Protein AF-A0A2D9KVU3-F1 (afdb_monomer_lite)

Foldseek 3Di:
DDDPPPCPDPPPDDDDDDDPVRLLVCLLVVVDDLVNCPPPDPVVNVSSVVSNVVSVVVVVD

Secondary structure (DSSP, 8-state):
-------------------HHHHHHHHHTTSS-GGGGTTS-HHHHHHHHHHHHHHHHHHH-

pLDDT: mean 83.31, std 15.84, range [39.81, 95.94]

Structure (mmCIF, N/CA/C/O backbone):
data_AF-A0A2D9KVU3-F1
#
_entry.id   AF-A0A2D9KVU3-F1
#
loop_
_atom_site.group_PDB
_atom_site.id
_atom_site.type_symbol
_atom_site.label_atom_id
_atom_site.label_alt_id
_atom_site.label_comp_id
_atom_site.label_asym_id
_atom_site.label_entity_id
_atom_site.label_seq_id
_atom_site.pdbx_PDB_ins_code
_atom_site.Cartn_x
_atom_site.Cartn_y
_atom_site.Cartn_z
_atom_site.occupancy
_atom_site.B_iso_or_equiv
_atom_site.auth_seq_id
_atom_site.auth_comp_id
_atom_site.auth_asym_id
_atom_site.auth_atom_id
_atom_site.pdbx_PDB_model_num
ATOM 1 N N . MET A 1 1 ? 39.885 -18.574 -2.297 1.00 39.81 1 MET A N 1
ATOM 2 C CA . MET A 1 1 ? 38.644 -17.970 -1.759 1.00 39.81 1 MET A CA 1
ATOM 3 C C . MET A 1 1 ? 37.600 -17.961 -2.869 1.00 39.81 1 MET A C 1
ATOM 5 O O . MET A 1 1 ? 37.653 -17.106 -3.743 1.00 39.81 1 MET A O 1
ATOM 9 N N . GLN A 1 2 ? 36.724 -18.965 -2.914 1.00 43.25 2 GLN A N 1
ATOM 10 C CA . GLN A 1 2 ? 35.649 -19.047 -3.907 1.00 43.25 2 GLN A CA 1
ATOM 11 C C . GLN A 1 2 ? 34.461 -18.228 -3.391 1.00 43.25 2 GLN A C 1
ATOM 13 O O . GLN A 1 2 ? 33.809 -18.597 -2.421 1.00 43.25 2 GLN A O 1
ATOM 18 N N . SER A 1 3 ? 34.238 -17.063 -3.998 1.00 47.16 3 SER A N 1
ATOM 19 C CA . SER A 1 3 ? 33.058 -16.236 -3.751 1.00 47.16 3 SER A CA 1
ATOM 20 C C . SER A 1 3 ? 31.872 -16.880 -4.470 1.00 47.16 3 SER A C 1
ATOM 22 O O . SER A 1 3 ? 31.780 -16.809 -5.698 1.00 47.16 3 SER A O 1
ATOM 24 N N . SER A 1 4 ? 30.995 -17.552 -3.718 1.00 52.31 4 SER A N 1
ATOM 25 C CA . SER A 1 4 ? 29.719 -18.075 -4.215 1.00 52.31 4 SER A CA 1
ATOM 26 C C . SER A 1 4 ? 28.836 -16.915 -4.664 1.00 52.31 4 SER A C 1
ATOM 28 O O . SER A 1 4 ? 28.072 -16.342 -3.888 1.00 52.31 4 SER A O 1
ATOM 30 N N . LYS A 1 5 ? 28.951 -16.540 -5.939 1.00 52.84 5 LYS A N 1
ATOM 31 C CA . LYS A 1 5 ? 27.968 -15.686 -6.600 1.00 52.84 5 LYS A CA 1
ATOM 32 C C . LYS A 1 5 ? 26.696 -16.515 -6.731 1.00 52.84 5 LYS A C 1
ATOM 34 O O . LYS A 1 5 ? 26.582 -17.325 -7.645 1.00 52.84 5 LYS A O 1
ATOM 39 N N . ASN A 1 6 ? 25.768 -16.333 -5.794 1.00 50.81 6 ASN A N 1
ATOM 40 C CA . ASN A 1 6 ? 24.409 -16.852 -5.902 1.00 50.81 6 ASN A CA 1
ATOM 41 C C . ASN A 1 6 ? 23.755 -16.212 -7.135 1.00 50.81 6 ASN A C 1
ATOM 43 O O . ASN A 1 6 ? 23.191 -15.120 -7.067 1.00 50.81 6 ASN A O 1
ATOM 47 N N . TYR A 1 7 ? 23.896 -16.868 -8.285 1.00 49.31 7 TYR A N 1
ATOM 48 C CA . TYR A 1 7 ? 23.171 -16.546 -9.504 1.00 49.31 7 TYR A CA 1
ATOM 49 C C . TYR A 1 7 ? 21.719 -16.964 -9.294 1.00 49.31 7 TYR A C 1
ATOM 51 O O . TYR A 1 7 ? 21.308 -18.055 -9.675 1.00 49.31 7 TYR A O 1
ATOM 59 N N . PHE A 1 8 ? 20.932 -16.094 -8.666 1.00 55.59 8 PHE A N 1
ATOM 60 C CA . PHE A 1 8 ? 19.488 -16.186 -8.797 1.00 55.59 8 PHE A CA 1
ATOM 61 C C . PHE A 1 8 ? 19.161 -15.831 -10.253 1.00 55.59 8 PHE A C 1
ATOM 63 O O . PHE A 1 8 ? 19.441 -14.700 -10.670 1.00 55.59 8 PHE A O 1
ATOM 70 N N . PRO A 1 9 ? 18.644 -16.770 -11.069 1.00 61.28 9 PRO A N 1
ATOM 71 C CA . PRO A 1 9 ? 18.223 -16.438 -12.420 1.00 61.28 9 PRO A CA 1
ATOM 72 C C . PRO A 1 9 ? 17.214 -15.293 -12.326 1.00 61.28 9 PRO A C 1
ATOM 74 O O . PRO A 1 9 ? 16.328 -15.327 -11.472 1.00 61.28 9 PRO A O 1
ATOM 77 N N . LYS A 1 10 ? 17.367 -14.260 -13.168 1.00 63.50 10 LYS A N 1
ATOM 78 C CA . LYS A 1 10 ? 16.411 -13.148 -13.256 1.00 63.50 10 LYS A CA 1
ATOM 79 C C . LYS A 1 10 ? 15.045 -13.731 -13.615 1.00 63.50 10 LYS A C 1
ATOM 81 O O . LYS A 1 10 ? 14.761 -13.976 -14.786 1.00 63.50 10 LYS A O 1
ATOM 86 N N . GLN A 1 11 ? 14.232 -14.014 -12.602 1.00 66.00 11 GLN A N 1
ATOM 87 C CA . GLN A 1 11 ? 12.866 -14.470 -12.788 1.00 66.00 11 GLN A CA 1
ATOM 88 C C . GLN A 1 11 ? 12.137 -13.404 -13.606 1.00 66.00 11 GLN A C 1
ATOM 90 O O . GLN A 1 11 ? 12.309 -12.206 -13.370 1.00 66.00 11 GLN A O 1
ATOM 95 N N . LYS A 1 12 ? 11.369 -13.836 -14.610 1.00 74.44 12 LYS A N 1
ATOM 96 C CA . LYS A 1 12 ? 10.540 -12.940 -15.417 1.00 74.44 12 LYS A CA 1
ATOM 97 C C . LYS A 1 12 ? 9.538 -12.269 -14.476 1.00 74.44 12 LYS A C 1
ATOM 99 O O . LYS A 1 12 ? 8.589 -12.910 -14.037 1.00 74.44 12 LYS A O 1
ATOM 104 N N . ALA A 1 13 ? 9.795 -11.015 -14.118 1.00 71.69 13 ALA A N 1
ATOM 105 C CA . ALA A 1 13 ? 8.911 -10.252 -13.256 1.00 71.69 13 ALA A CA 1
ATOM 106 C C . ALA A 1 13 ? 7.611 -9.965 -14.010 1.00 71.69 13 ALA A C 1
ATOM 108 O O . ALA A 1 13 ? 7.633 -9.483 -15.144 1.00 71.69 13 ALA A O 1
ATOM 109 N N . ILE A 1 14 ? 6.478 -10.264 -13.380 1.00 76.19 14 ILE A N 1
ATOM 110 C CA . ILE A 1 14 ? 5.179 -9.837 -13.885 1.00 76.19 14 ILE A CA 1
ATOM 111 C C . ILE A 1 14 ? 4.945 -8.432 -13.340 1.00 76.19 14 ILE A C 1
ATOM 113 O O . ILE A 1 14 ? 4.844 -8.232 -12.131 1.00 76.19 14 ILE A O 1
ATOM 117 N N . HIS A 1 15 ? 4.889 -7.451 -14.237 1.00 79.00 15 HIS A N 1
ATOM 118 C CA . HIS A 1 15 ? 4.577 -6.075 -13.873 1.00 79.00 15 HIS A CA 1
ATOM 119 C C . HIS A 1 15 ? 3.065 -5.939 -13.696 1.00 79.00 15 HIS A C 1
ATOM 121 O O . HIS A 1 15 ? 2.316 -5.932 -14.670 1.00 79.00 15 HIS A O 1
ATOM 127 N N . VAL A 1 16 ? 2.623 -5.844 -12.443 1.00 81.06 16 VAL A N 1
ATOM 128 C CA . VAL A 1 16 ? 1.227 -5.577 -12.078 1.00 81.06 16 VAL A CA 1
ATOM 129 C C . VAL A 1 16 ? 1.152 -4.188 -11.457 1.00 81.06 16 VAL A C 1
ATOM 131 O O . VAL A 1 16 ? 1.978 -3.840 -10.615 1.00 81.06 16 VAL A O 1
ATOM 134 N N . ALA A 1 17 ? 0.167 -3.396 -11.874 1.00 87.56 17 ALA A N 1
ATOM 135 C CA . ALA A 1 17 ? -0.111 -2.084 -11.307 1.00 87.56 17 ALA A CA 1
ATOM 136 C C . ALA A 1 17 ? -1.453 -2.104 -10.568 1.00 87.56 17 ALA A C 1
ATOM 138 O O . ALA A 1 17 ? -2.433 -2.670 -11.051 1.00 87.56 17 ALA A O 1
ATOM 139 N N . PHE A 1 18 ? -1.491 -1.454 -9.408 1.00 88.06 18 PHE A N 1
ATOM 140 C CA . PHE A 1 18 ? -2.713 -1.183 -8.659 1.00 88.06 18 PHE A CA 1
ATOM 141 C C . PHE A 1 18 ? -3.012 0.312 -8.727 1.00 88.06 18 PHE A C 1
ATOM 143 O O . PHE A 1 18 ? -2.087 1.126 -8.713 1.00 88.06 18 PHE A O 1
ATOM 150 N N . SER A 1 19 ? -4.293 0.686 -8.751 1.00 93.44 19 SER A N 1
ATOM 151 C CA . SER A 1 19 ? -4.658 2.050 -8.370 1.00 93.44 19 SER A CA 1
ATOM 152 C C . SER A 1 19 ? -4.330 2.274 -6.883 1.00 93.44 19 SER A C 1
ATOM 154 O O . SER A 1 19 ? -4.343 1.302 -6.117 1.00 93.44 19 SER A O 1
ATOM 156 N N . PRO A 1 20 ? -4.056 3.521 -6.451 1.00 92.06 20 PRO A N 1
ATOM 157 C CA . PRO A 1 20 ? -3.797 3.831 -5.043 1.00 92.06 20 PRO A CA 1
ATOM 158 C C . PRO A 1 20 ? -4.897 3.308 -4.110 1.00 92.06 20 PRO A C 1
ATOM 160 O O . PRO A 1 20 ? -4.599 2.555 -3.189 1.00 92.06 20 PRO A O 1
ATOM 163 N N . ASP A 1 21 ? -6.165 3.567 -4.436 1.00 94.75 21 ASP A N 1
ATOM 164 C CA . ASP A 1 21 ? -7.313 3.136 -3.625 1.00 94.75 21 ASP A CA 1
ATOM 165 C C . ASP A 1 21 ? -7.381 1.610 -3.476 1.00 94.75 21 ASP A C 1
ATOM 167 O O . ASP A 1 21 ? -7.693 1.072 -2.411 1.00 94.75 21 ASP A O 1
ATOM 171 N N . ARG A 1 22 ? -7.062 0.873 -4.550 1.00 95.75 22 ARG A N 1
ATOM 172 C CA . ARG A 1 22 ? -7.048 -0.592 -4.511 1.00 95.75 22 ARG A CA 1
ATOM 173 C C . ARG A 1 22 ? -5.903 -1.104 -3.648 1.00 95.75 22 ARG A C 1
ATOM 175 O O . ARG A 1 22 ? -6.090 -2.085 -2.931 1.00 95.75 22 ARG A O 1
ATOM 182 N N . LEU A 1 23 ? -4.737 -0.472 -3.736 1.00 94.81 23 LEU A N 1
ATOM 183 C CA . LEU A 1 23 ? -3.572 -0.819 -2.933 1.00 94.81 23 LEU A CA 1
ATOM 184 C C . LEU A 1 23 ? -3.848 -0.594 -1.442 1.00 94.81 23 LEU A C 1
ATOM 186 O O . LEU A 1 23 ? -3.628 -1.504 -0.642 1.00 94.81 23 LEU A O 1
ATOM 190 N N . GLU A 1 24 ? -4.409 0.561 -1.089 1.00 94.06 24 GLU A N 1
ATOM 191 C CA . GLU A 1 24 ? -4.831 0.880 0.278 1.00 94.06 24 GLU A CA 1
ATOM 192 C C . GLU A 1 24 ? -5.862 -0.122 0.798 1.00 94.06 24 GLU A C 1
ATOM 194 O O . GLU A 1 24 ? -5.694 -0.669 1.886 1.00 94.06 24 GLU A O 1
ATOM 199 N N . ALA A 1 25 ? -6.886 -0.450 0.004 1.00 95.94 25 ALA A N 1
ATOM 200 C CA . ALA A 1 25 ? -7.892 -1.433 0.398 1.00 95.94 25 ALA A CA 1
ATOM 201 C C . ALA A 1 25 ? -7.285 -2.822 0.663 1.00 95.94 25 ALA A C 1
ATOM 203 O O . ALA A 1 25 ? -7.670 -3.492 1.621 1.00 95.94 25 ALA A O 1
ATOM 204 N N . LEU A 1 26 ? -6.330 -3.268 -0.160 1.00 95.62 26 LEU A N 1
ATOM 205 C CA . LEU A 1 26 ? -5.652 -4.554 0.030 1.00 95.62 26 LEU A CA 1
ATOM 206 C C . LEU A 1 26 ? -4.765 -4.558 1.284 1.00 95.62 26 LEU A C 1
ATOM 208 O O . LEU A 1 26 ? -4.736 -5.562 1.998 1.00 95.62 26 LEU A O 1
ATOM 212 N N . ILE A 1 27 ? -4.091 -3.444 1.573 1.00 95.12 27 ILE A N 1
ATOM 213 C CA . ILE A 1 27 ? -3.298 -3.260 2.795 1.00 95.12 27 ILE A CA 1
ATOM 214 C C . ILE A 1 27 ? -4.206 -3.277 4.032 1.00 95.12 27 ILE A C 1
ATOM 216 O O . ILE A 1 27 ? -3.966 -4.050 4.960 1.00 95.12 27 ILE A O 1
ATOM 220 N N . SER A 1 28 ? -5.288 -2.497 4.029 1.00 92.94 28 SER A N 1
ATOM 221 C CA . SER A 1 28 ? -6.239 -2.412 5.147 1.00 92.94 28 SER A CA 1
ATOM 222 C C . SER A 1 28 ? -6.952 -3.739 5.420 1.00 92.94 28 SER A C 1
ATOM 224 O O . SER A 1 28 ? -7.238 -4.064 6.569 1.00 92.94 28 SER A O 1
ATOM 226 N N . GLN A 1 29 ? -7.188 -4.548 4.383 1.00 94.69 29 GLN A N 1
ATOM 227 C CA . GLN A 1 29 ? -7.731 -5.907 4.511 1.00 94.69 29 GLN A CA 1
ATOM 228 C C . GLN A 1 29 ? -6.692 -6.944 4.979 1.00 94.69 29 GLN A C 1
ATOM 230 O O . GLN A 1 29 ? -7.047 -8.110 5.145 1.00 94.69 29 GLN A O 1
ATOM 235 N N . GLY A 1 30 ? -5.419 -6.568 5.145 1.00 92.75 30 GLY A N 1
ATOM 236 C CA . GLY A 1 30 ? -4.337 -7.490 5.511 1.00 92.75 30 GLY A CA 1
ATOM 237 C C . GLY A 1 30 ? -3.948 -8.473 4.401 1.00 92.75 30 GLY A C 1
ATOM 238 O O . GLY A 1 30 ? -3.360 -9.513 4.681 1.00 92.75 30 GLY A O 1
ATOM 239 N N . LYS A 1 31 ? -4.293 -8.176 3.141 1.00 94.94 31 LYS A N 1
ATOM 240 C CA . LYS A 1 31 ? -3.965 -9.024 1.979 1.00 94.94 31 LYS A CA 1
ATOM 241 C C . LYS A 1 31 ? -2.576 -8.750 1.410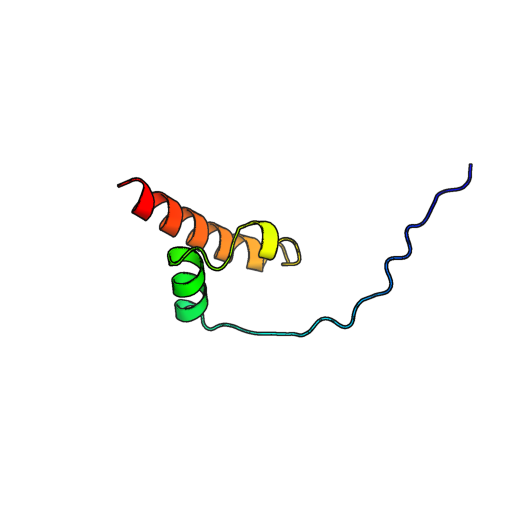 1.00 94.94 31 LYS A C 1
ATOM 243 O O . LYS A 1 31 ? -2.063 -9.581 0.670 1.00 94.94 31 LYS A O 1
ATOM 248 N N . LEU A 1 32 ? -2.004 -7.589 1.723 1.00 93.88 32 LEU A N 1
ATOM 249 C CA . LEU A 1 32 ? -0.642 -7.206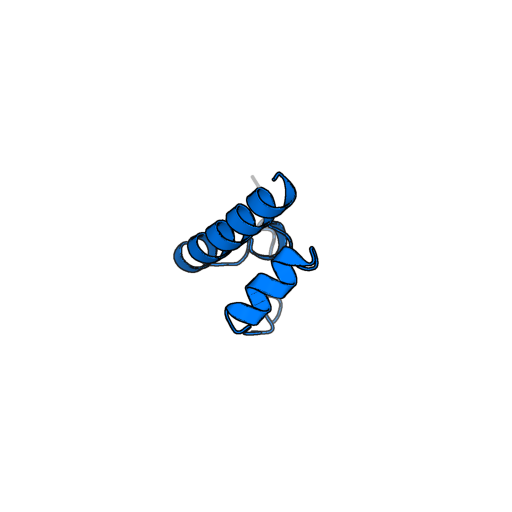 1.367 1.00 93.88 32 LEU A CA 1
ATOM 250 C C . LEU A 1 32 ? 0.110 -6.786 2.627 1.00 93.88 32 LEU A C 1
ATOM 252 O O . LEU A 1 32 ? -0.382 -5.974 3.414 1.00 93.88 32 LEU A O 1
ATOM 256 N N . HIS A 1 33 ? 1.312 -7.322 2.790 1.00 90.94 33 HIS A N 1
ATOM 257 C CA . HIS A 1 33 ? 2.193 -7.071 3.919 1.00 90.94 33 HIS A CA 1
ATOM 258 C C . HIS A 1 33 ? 3.425 -6.272 3.500 1.00 90.94 33 HIS A C 1
ATOM 260 O O . HIS A 1 33 ? 3.826 -6.226 2.342 1.00 90.94 33 HIS A O 1
ATOM 266 N N . ALA A 1 34 ? 4.096 -5.706 4.500 1.00 90.06 34 ALA A N 1
ATOM 267 C CA . ALA A 1 34 ? 5.376 -5.021 4.366 1.00 90.06 34 ALA A CA 1
ATOM 268 C C . ALA A 1 34 ? 6.401 -5.769 3.485 1.00 90.06 34 ALA A C 1
ATOM 270 O O . ALA A 1 34 ? 7.058 -5.168 2.634 1.00 90.06 34 ALA A O 1
ATOM 271 N N . ALA A 1 35 ? 6.521 -7.087 3.674 1.00 91.19 35 ALA A N 1
ATOM 272 C CA . ALA A 1 35 ? 7.495 -7.920 2.974 1.00 91.19 35 ALA A CA 1
ATOM 273 C C . ALA A 1 35 ? 7.250 -8.008 1.456 1.00 91.19 35 ALA A C 1
ATOM 275 O O . ALA A 1 35 ? 8.215 -8.137 0.698 1.00 91.19 35 ALA A O 1
ATOM 276 N N . ASP A 1 36 ? 5.998 -7.862 1.011 1.00 90.25 36 ASP A N 1
ATOM 277 C CA . ASP A 1 36 ? 5.615 -7.941 -0.405 1.00 90.25 36 ASP A CA 1
ATOM 278 C C . ASP A 1 36 ? 6.184 -6.768 -1.223 1.00 90.25 36 ASP A C 1
ATOM 280 O O . ASP A 1 36 ? 6.319 -6.846 -2.443 1.00 90.25 36 ASP A O 1
ATOM 284 N N . PHE A 1 37 ? 6.599 -5.689 -0.550 1.00 90.50 37 PHE A N 1
ATOM 285 C CA . PHE A 1 37 ? 7.108 -4.463 -1.169 1.00 90.50 37 PHE A CA 1
ATOM 286 C C . PHE A 1 37 ? 8.636 -4.320 -1.105 1.00 90.50 37 PHE A C 1
ATOM 288 O O . PHE A 1 37 ? 9.192 -3.270 -1.449 1.00 90.50 37 PHE A O 1
ATOM 295 N N . ASN A 1 38 ? 9.358 -5.373 -0.709 1.00 87.88 38 ASN A N 1
ATOM 296 C CA . ASN A 1 38 ? 10.822 -5.348 -0.617 1.00 87.88 38 ASN A CA 1
ATOM 297 C C . ASN A 1 38 ? 11.518 -5.070 -1.960 1.00 87.88 38 ASN A C 1
ATOM 299 O O . ASN A 1 38 ? 12.613 -4.499 -1.971 1.00 87.88 38 ASN A O 1
ATOM 303 N N . CYS A 1 39 ? 10.880 -5.412 -3.080 1.00 86.12 39 CYS A N 1
ATOM 304 C CA . CYS A 1 39 ? 11.404 -5.208 -4.432 1.00 86.12 39 CYS A CA 1
ATOM 305 C C . CYS A 1 39 ? 11.230 -3.778 -4.968 1.00 86.12 39 CYS A C 1
ATOM 307 O O . CYS A 1 39 ? 11.813 -3.445 -5.998 1.00 86.12 39 CYS A O 1
ATOM 309 N N . LEU A 1 4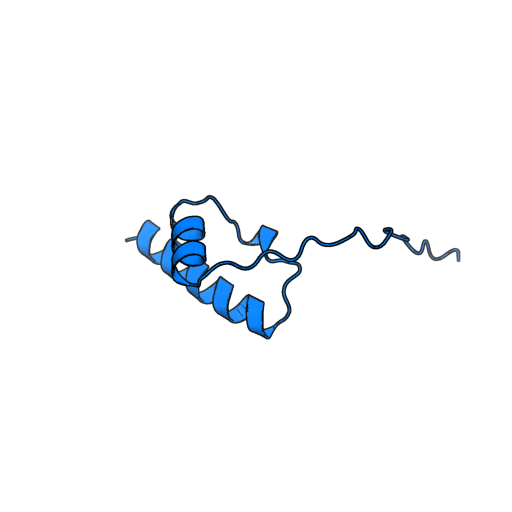0 ? 10.458 -2.92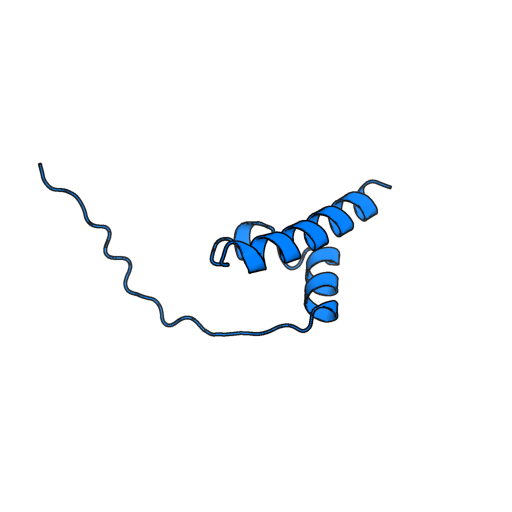7 -4.285 1.00 87.50 40 LEU A N 1
ATOM 310 C CA . LEU A 1 40 ? 10.205 -1.564 -4.736 1.00 87.50 40 LEU A CA 1
ATOM 311 C C . LEU A 1 40 ? 11.449 -0.672 -4.611 1.00 87.50 40 LEU A C 1
ATOM 313 O O . LEU A 1 40 ? 12.294 -0.836 -3.718 1.00 87.50 40 LEU A O 1
ATOM 317 N N . ASP A 1 41 ? 11.527 0.329 -5.484 1.00 90.12 41 ASP A N 1
ATOM 318 C CA . ASP A 1 41 ? 12.507 1.400 -5.371 1.00 90.12 41 ASP A CA 1
ATOM 319 C C . ASP A 1 41 ? 12.224 2.290 -4.144 1.00 90.12 41 ASP A C 1
ATOM 321 O O . ASP A 1 41 ? 11.153 2.259 -3.532 1.00 90.12 41 ASP A O 1
ATOM 325 N N . LYS A 1 42 ? 13.205 3.117 -3.773 1.00 91.12 42 LYS A N 1
ATOM 326 C CA . LYS A 1 42 ? 13.141 3.952 -2.566 1.00 91.12 42 LYS A CA 1
ATOM 327 C C . LYS A 1 42 ? 11.952 4.922 -2.561 1.00 91.12 42 LYS A C 1
ATOM 329 O O . LYS A 1 42 ? 11.406 5.185 -1.487 1.00 91.12 42 LYS A O 1
ATOM 334 N N . LYS A 1 43 ? 11.566 5.468 -3.718 1.00 91.88 43 LYS A N 1
ATOM 335 C CA . LYS A 1 43 ? 10.446 6.411 -3.825 1.00 91.88 43 LYS A CA 1
ATOM 336 C C . LYS A 1 43 ? 9.130 5.665 -3.629 1.00 91.88 43 LYS A C 1
ATOM 338 O O . LYS A 1 43 ? 8.348 6.063 -2.770 1.00 91.88 43 LYS A O 1
ATOM 343 N N . SER A 1 44 ? 8.939 4.554 -4.338 1.00 90.06 44 SER A N 1
ATOM 344 C CA . SER A 1 44 ? 7.721 3.739 -4.237 1.00 90.06 44 SER A CA 1
ATOM 345 C C . SER A 1 44 ? 7.533 3.139 -2.837 1.00 90.06 44 SER A C 1
ATOM 347 O O . SER A 1 44 ? 6.427 3.173 -2.298 1.00 90.06 44 SER A O 1
ATOM 349 N N . LYS A 1 45 ? 8.616 2.693 -2.179 1.00 93.44 45 LYS A N 1
ATOM 350 C CA . LYS A 1 45 ? 8.574 2.215 -0.782 1.00 93.44 45 LYS A CA 1
ATOM 351 C C . LYS A 1 45 ? 8.027 3.255 0.186 1.00 93.44 45 LYS A C 1
ATOM 353 O O . LYS A 1 45 ? 7.254 2.906 1.068 1.00 93.44 45 LYS A O 1
ATOM 358 N N . ARG A 1 46 ? 8.415 4.527 0.035 1.00 94.12 46 ARG A N 1
ATOM 359 C CA . ARG A 1 46 ? 7.954 5.598 0.931 1.00 94.12 46 ARG A CA 1
ATOM 360 C C . ARG A 1 46 ? 6.434 5.733 0.899 1.00 94.12 46 ARG A C 1
ATOM 362 O O . ARG A 1 46 ? 5.826 5.802 1.958 1.00 94.12 46 ARG A O 1
ATOM 369 N N . THR A 1 47 ? 5.842 5.730 -0.294 1.00 92.69 47 THR A N 1
ATOM 370 C CA . THR A 1 47 ? 4.387 5.820 -0.461 1.00 92.69 47 THR A CA 1
ATOM 371 C C . THR A 1 47 ? 3.677 4.645 0.206 1.00 92.69 47 THR A C 1
ATOM 373 O O . THR A 1 47 ? 2.761 4.852 0.998 1.00 92.69 47 THR A O 1
ATOM 376 N N . VAL A 1 48 ? 4.142 3.420 -0.047 1.00 94.12 48 VAL A N 1
ATOM 377 C CA . VAL A 1 48 ? 3.532 2.219 0.539 1.00 94.12 48 VAL A CA 1
ATOM 378 C C . VAL A 1 48 ? 3.680 2.184 2.063 1.00 94.12 48 VAL A C 1
ATOM 380 O O . VAL A 1 48 ? 2.741 1.804 2.760 1.00 94.12 48 VAL A O 1
ATOM 383 N N . TRP A 1 49 ? 4.813 2.637 2.610 1.00 95.06 49 TRP A N 1
ATOM 384 C CA . TRP A 1 49 ? 4.990 2.718 4.061 1.00 95.06 49 TRP A CA 1
ATOM 385 C C . TRP A 1 49 ? 4.033 3.691 4.731 1.00 95.06 49 TRP A C 1
ATOM 387 O O . TRP A 1 49 ? 3.534 3.380 5.809 1.00 95.06 49 TRP A O 1
ATOM 397 N N . SER A 1 50 ? 3.736 4.827 4.102 1.00 94.69 50 SER A N 1
ATOM 398 C CA . SER A 1 50 ? 2.717 5.744 4.616 1.00 94.69 50 S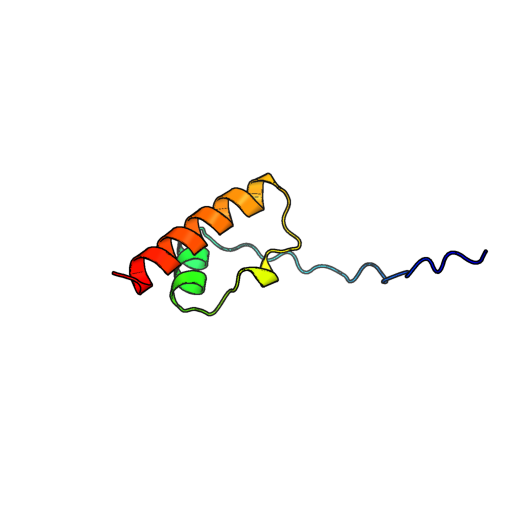ER A CA 1
ATOM 399 C C . SER A 1 50 ? 1.335 5.083 4.673 1.00 94.69 50 SER A C 1
ATOM 401 O O . SER A 1 50 ? 0.649 5.223 5.683 1.00 94.69 50 SER A O 1
ATOM 403 N N . MET A 1 51 ? 0.960 4.303 3.652 1.00 95.31 51 MET A N 1
ATOM 404 C CA . MET A 1 51 ? -0.311 3.559 3.632 1.00 95.31 51 MET A CA 1
ATOM 405 C C . MET A 1 51 ? -0.359 2.472 4.716 1.00 95.31 51 MET A C 1
ATOM 407 O O . MET A 1 51 ? -1.344 2.357 5.441 1.00 95.31 51 MET A O 1
ATOM 411 N N . LEU A 1 52 ? 0.723 1.703 4.877 1.00 94.75 52 LEU A N 1
ATOM 412 C CA . LEU A 1 52 ? 0.828 0.670 5.915 1.00 94.75 52 LEU A CA 1
ATOM 413 C C . LEU A 1 52 ? 0.793 1.258 7.327 1.00 94.75 52 LEU A C 1
ATOM 415 O O . LEU A 1 52 ? 0.148 0.690 8.206 1.00 94.75 52 LEU A O 1
ATOM 419 N N . LEU A 1 53 ? 1.449 2.400 7.540 1.00 94.31 53 LEU A N 1
ATOM 420 C CA . LEU A 1 53 ? 1.418 3.106 8.817 1.00 94.31 53 LEU A CA 1
ATOM 421 C C . LEU A 1 53 ? 0.005 3.605 9.142 1.00 94.31 53 LEU A C 1
ATOM 423 O O . LEU A 1 53 ? -0.454 3.418 10.266 1.00 94.31 53 LEU A O 1
ATOM 427 N N . ALA A 1 54 ? -0.698 4.186 8.165 1.00 93.50 54 ALA A N 1
ATOM 428 C CA . ALA A 1 54 ? -2.080 4.629 8.338 1.00 93.50 54 ALA A CA 1
ATOM 429 C C . ALA A 1 54 ? -3.017 3.455 8.668 1.00 93.50 54 ALA A C 1
ATOM 431 O O . ALA A 1 54 ? -3.800 3.534 9.615 1.00 93.50 54 ALA A O 1
ATOM 432 N N . ALA A 1 55 ? -2.884 2.337 7.948 1.00 93.06 55 ALA A N 1
ATOM 433 C CA . ALA A 1 55 ? -3.659 1.129 8.216 1.00 93.06 55 ALA A CA 1
ATOM 434 C C . ALA A 1 55 ? -3.366 0.551 9.611 1.00 93.06 55 ALA A C 1
ATOM 436 O O . ALA A 1 55 ? -4.285 0.125 10.307 1.00 93.06 55 ALA A O 1
ATOM 437 N N . ALA A 1 56 ? -2.104 0.558 10.050 1.00 92.06 56 ALA A N 1
ATOM 438 C 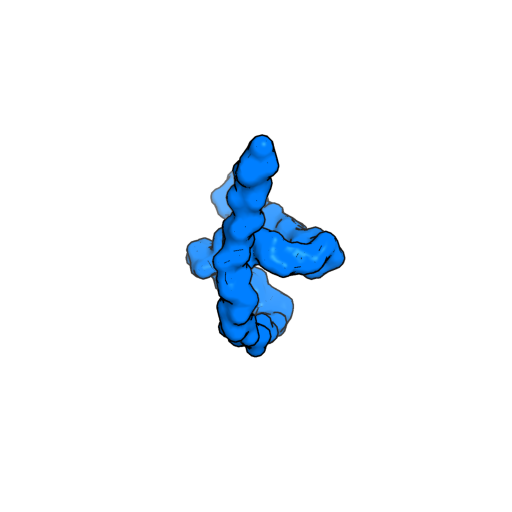CA . ALA A 1 56 ? -1.739 0.125 11.396 1.00 92.06 56 ALA A CA 1
ATOM 439 C C . ALA A 1 56 ? -2.328 1.048 12.473 1.00 92.06 56 ALA A C 1
ATOM 441 O O . ALA A 1 56 ? -2.896 0.551 13.441 1.00 92.06 56 ALA A O 1
ATOM 442 N N . ALA A 1 57 ? -2.254 2.369 12.288 1.00 93.06 57 ALA A N 1
ATOM 443 C CA . ALA A 1 57 ? -2.831 3.339 13.217 1.00 93.06 57 ALA A CA 1
ATOM 444 C C . ALA A 1 57 ? -4.350 3.151 13.368 1.00 93.06 57 ALA A C 1
ATOM 446 O O . ALA A 1 57 ? -4.841 3.098 14.490 1.00 93.06 57 ALA A O 1
ATOM 447 N N . HIS A 1 58 ? -5.071 2.946 12.260 1.00 89.62 58 HIS A N 1
ATOM 448 C CA . HIS A 1 58 ? -6.515 2.677 12.277 1.00 89.62 58 HIS A CA 1
ATOM 449 C C . HIS A 1 58 ? -6.874 1.364 12.998 1.00 89.62 58 HIS A C 1
ATOM 451 O O . HIS A 1 58 ? -7.984 1.199 13.492 1.00 89.62 58 HIS A O 1
ATOM 457 N N . ARG A 1 59 ? -5.966 0.385 13.048 1.00 86.56 59 ARG A N 1
ATOM 458 C CA . ARG A 1 59 ? -6.200 -0.875 13.776 1.00 86.56 59 ARG A CA 1
ATOM 459 C C . ARG A 1 59 ? -5.920 -0.771 15.275 1.00 86.56 59 ARG A C 1
ATOM 461 O O . ARG A 1 59 ? -6.299 -1.680 16.006 1.00 86.56 59 ARG A O 1
ATOM 468 N N . LEU A 1 60 ? -5.198 0.265 15.697 1.00 82.75 60 LEU A N 1
ATOM 469 C CA . LEU A 1 60 ? -4.779 0.489 17.083 1.00 82.75 60 LEU A CA 1
ATOM 470 C C . LEU A 1 60 ? -5.645 1.527 17.815 1.00 82.75 60 LEU A C 1
ATOM 472 O O . LEU A 1 60 ? -5.511 1.649 19.030 1.00 82.75 60 LEU A O 1
ATOM 476 N N . SER A 1 61 ? -6.484 2.271 17.090 1.00 64.69 61 SER A N 1
ATOM 477 C CA . SER A 1 61 ? -7.523 3.162 17.627 1.00 64.69 61 SER A CA 1
ATOM 478 C C . SER A 1 61 ? -8.789 2.399 17.989 1.00 64.69 61 SER A C 1
ATOM 480 O O . SER A 1 61 ? -9.370 2.707 19.049 1.00 64.69 61 SER A O 1
#

Radius of gyration: 15.73 Å; chains: 1; bounding box: 46×26×33 Å

Sequence (61 aa):
MQSSKNYFPKQKAIHVAFSPDRLEALISQGKLHAADFNCLDKKSKRTVWSMLLAAAAHRLS